Protein AF-A0A7S2ISL6-F1 (afdb_monomer)

Organism: NCBI:txid327968

pLDDT: mean 90.36, std 11.79, range [44.09, 98.12]

Nearest PDB structures (foldseek):
  7n37-assembly1_A  TM=6.911E-01  e=1.860E-03  Homo sapiens
  7n39-assembly2_B  TM=6.353E-01  e=1.005E-03  Homo sapiens
  6fd8-assembly1_A  TM=6.141E-01  e=2.103E-03  Homo sapiens
  4fd9-assembly2_B  TM=6.352E-01  e=1.507E-02  Mus musculus
  1yhp-assembly1_A  TM=5.265E-01  e=8.443E-02  Dictyostelium discoideum

Sequence (108 aa):
VNETNMLAQQSVTFFTQEDCAGQNATFHSSGNEFMAEFASFAKNLWSVKFCGKGTFFYYSSPDMQLLSLLGHFTRCGDTATKSMQDCECTNMRPEVRKLVESFVLQYC

Solvent-accessible surface area (backbone atoms only — not comparable to full-atom values): 5791 Å² total; per-residue (Å²): 133,50,89,89,70,50,76,75,41,43,36,41,33,44,11,61,27,57,85,62,30,78,63,68,49,75,38,76,63,55,52,27,46,86,39,77,83,39,43,79,38,39,43,35,35,27,8,37,34,44,20,19,27,23,33,43,35,36,11,56,31,65,81,60,47,77,93,33,58,74,49,71,51,77,36,62,66,93,85,40,49,57,46,71,83,53,63,50,71,44,64,48,56,82,89,48,21,64,43,33,25,16,39,42,65,43,80,115

Mean predicted aligned error: 4.76 Å

Structure (mmCIF, N/CA/C/O backbone):
data_AF-A0A7S2ISL6-F1
#
_entry.id   AF-A0A7S2ISL6-F1
#
loop_
_atom_site.group_PDB
_atom_site.id
_atom_site.type_symbol
_atom_site.label_atom_id
_atom_site.label_alt_id
_atom_site.label_comp_id
_atom_site.label_asym_id
_atom_site.label_entity_id
_atom_site.label_seq_id
_atom_site.pdbx_PDB_ins_code
_atom_site.Cartn_x
_atom_site.Cartn_y
_atom_site.Cartn_z
_atom_site.occupancy
_atom_site.B_iso_or_equiv
_atom_site.auth_seq_id
_atom_site.auth_comp_id
_atom_site.auth_asym_id
_atom_site.auth_atom_id
_atom_site.pdbx_PDB_model_num
ATOM 1 N N . VAL A 1 1 ? 10.553 13.130 -23.291 1.00 44.09 1 VAL A N 1
ATOM 2 C CA . VAL A 1 1 ? 11.145 12.421 -22.132 1.00 44.09 1 VAL A CA 1
ATOM 3 C C . VAL A 1 1 ? 11.255 10.961 -22.538 1.00 44.09 1 VAL A C 1
ATOM 5 O O . VAL A 1 1 ? 10.241 10.420 -22.950 1.00 44.09 1 VAL A O 1
ATOM 8 N N . ASN A 1 2 ? 12.455 10.371 -22.537 1.00 47.34 2 ASN A N 1
ATOM 9 C CA . ASN A 1 2 ? 12.667 8.971 -22.946 1.00 47.34 2 ASN A CA 1
ATOM 10 C C . ASN A 1 2 ? 12.653 8.055 -21.712 1.00 47.34 2 ASN A C 1
ATOM 12 O O . ASN A 1 2 ? 12.943 8.529 -20.616 1.00 47.34 2 ASN A O 1
ATOM 16 N N . GLU A 1 3 ? 12.372 6.761 -21.886 1.00 52.84 3 GLU A N 1
ATOM 17 C CA . GLU A 1 3 ? 12.287 5.754 -20.805 1.00 52.84 3 GLU A CA 1
ATOM 18 C C . GLU A 1 3 ? 13.542 5.695 -19.911 1.00 52.84 3 GLU A C 1
ATOM 20 O O . GLU A 1 3 ? 13.464 5.399 -18.719 1.00 52.84 3 GLU A O 1
ATOM 25 N N . THR A 1 4 ? 14.705 6.059 -20.455 1.00 52.69 4 THR A N 1
ATOM 26 C CA . THR A 1 4 ? 15.976 6.170 -19.725 1.00 52.69 4 THR A CA 1
ATOM 27 C C . THR A 1 4 ? 16.087 7.423 -18.847 1.00 52.69 4 THR A C 1
ATOM 29 O O . THR A 1 4 ? 16.782 7.380 -17.835 1.00 52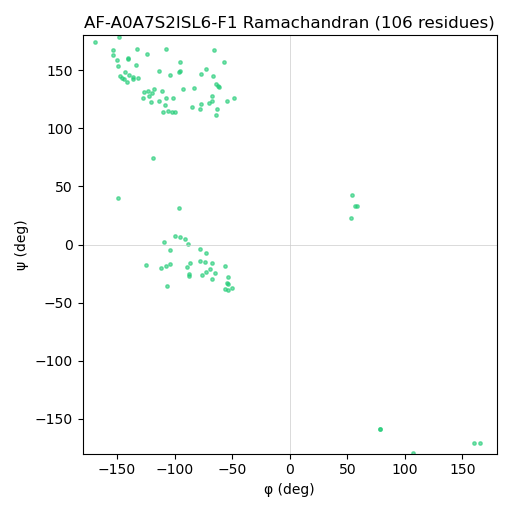.69 4 THR A O 1
ATOM 32 N N . ASN A 1 5 ? 15.377 8.505 -19.191 1.00 48.38 5 ASN A N 1
ATOM 33 C CA . ASN A 1 5 ? 15.416 9.825 -18.538 1.00 48.38 5 ASN A CA 1
ATOM 34 C C . ASN A 1 5 ? 14.146 10.165 -17.743 1.00 48.38 5 ASN A C 1
ATOM 36 O O . ASN A 1 5 ? 14.027 11.268 -17.209 1.00 48.38 5 ASN A O 1
ATOM 40 N N . MET A 1 6 ? 13.176 9.255 -17.680 1.00 56.22 6 MET A N 1
ATOM 41 C CA . MET A 1 6 ? 12.024 9.431 -16.808 1.00 56.22 6 MET A CA 1
ATOM 42 C C . MET A 1 6 ? 12.505 9.268 -15.362 1.00 56.22 6 MET A C 1
ATOM 44 O O . MET A 1 6 ? 13.079 8.230 -15.013 1.00 56.22 6 MET A O 1
ATOM 48 N N . LEU A 1 7 ? 12.305 10.304 -14.534 1.00 60.59 7 LEU A N 1
ATOM 49 C CA . LEU A 1 7 ? 12.382 10.161 -13.079 1.00 60.59 7 LEU A CA 1
ATOM 50 C C . LEU A 1 7 ? 11.539 8.942 -12.735 1.00 60.59 7 LEU A C 1
ATOM 52 O O . LEU A 1 7 ? 10.410 8.834 -13.213 1.00 60.59 7 LEU A O 1
ATOM 56 N N . ALA A 1 8 ? 12.115 7.985 -12.022 1.00 63.19 8 ALA A N 1
ATOM 57 C CA . ALA A 1 8 ? 11.413 6.749 -11.772 1.00 63.19 8 ALA A CA 1
ATOM 58 C C . ALA A 1 8 ? 10.179 7.048 -10.923 1.00 63.19 8 ALA A C 1
ATOM 60 O O . ALA A 1 8 ? 10.268 7.501 -9.783 1.00 63.19 8 ALA A O 1
ATOM 61 N N . GLN A 1 9 ? 9.028 6.886 -11.558 1.00 77.38 9 GLN A N 1
ATOM 62 C CA . GLN A 1 9 ? 7.740 7.108 -10.949 1.00 77.38 9 GLN A CA 1
ATOM 63 C C . GLN A 1 9 ? 7.221 5.775 -10.440 1.00 77.38 9 GLN A C 1
ATOM 65 O O . GLN A 1 9 ? 7.506 4.706 -10.986 1.00 77.38 9 GLN A O 1
ATOM 70 N N . GLN A 1 10 ? 6.460 5.874 -9.367 1.00 88.81 10 GLN A N 1
ATOM 71 C CA . GLN A 1 10 ? 5.765 4.762 -8.762 1.00 88.81 10 GLN A CA 1
ATOM 72 C C . GLN A 1 10 ? 4.389 5.257 -8.353 1.00 88.81 10 GLN A C 1
ATOM 74 O O . GLN A 1 10 ? 4.208 6.424 -7.987 1.00 88.81 10 GLN A O 1
ATOM 79 N N . SER A 1 11 ? 3.409 4.378 -8.445 1.00 94.06 11 SER A N 1
ATOM 80 C CA . SER A 1 11 ? 2.079 4.658 -7.931 1.00 94.06 11 SER A CA 1
ATOM 81 C C . SER A 1 11 ? 1.492 3.407 -7.340 1.00 94.06 11 SER A C 1
ATOM 83 O O . SER A 1 11 ? 1.724 2.303 -7.836 1.00 94.06 11 SER A O 1
ATOM 85 N N . VAL A 1 12 ? 0.672 3.598 -6.322 1.00 96.31 12 VAL A N 1
ATOM 86 C CA . VAL A 1 12 ? -0.124 2.523 -5.763 1.00 96.31 12 VAL A CA 1
ATOM 87 C C . VAL A 1 12 ? -1.592 2.904 -5.829 1.00 96.31 12 VAL A C 1
ATOM 89 O O . VAL A 1 12 ? -1.981 3.993 -5.417 1.00 96.31 12 VAL A O 1
ATOM 92 N N . THR A 1 13 ? -2.405 2.021 -6.390 1.00 97.56 13 THR A N 1
ATOM 93 C CA . THR A 1 13 ? -3.858 2.137 -6.354 1.00 97.56 13 THR A CA 1
ATOM 94 C C . THR A 1 13 ? -4.382 1.196 -5.285 1.00 97.56 13 THR A C 1
ATOM 96 O O . THR A 1 13 ? -4.056 0.009 -5.286 1.00 97.56 13 THR A O 1
ATOM 99 N N . PHE A 1 14 ? -5.172 1.725 -4.362 1.00 97.75 14 PHE A N 1
ATOM 100 C CA . PHE A 1 14 ? -5.786 0.969 -3.277 1.00 97.75 14 PHE A CA 1
ATOM 101 C C . PHE A 1 14 ? -7.198 0.566 -3.634 1.00 97.75 14 PHE A C 1
ATOM 103 O O . PHE A 1 14 ? -7.884 1.300 -4.337 1.00 97.75 14 PHE A O 1
ATOM 110 N N . PHE A 1 15 ? -7.624 -0.584 -3.123 1.00 98.06 15 PHE A N 1
ATOM 111 C CA . PHE A 1 15 ? -8.933 -1.151 -3.398 1.00 98.06 15 PHE A CA 1
ATOM 112 C C . PHE A 1 15 ? -9.578 -1.676 -2.118 1.00 98.06 15 PHE A C 1
ATOM 114 O O . PHE A 1 15 ? -8.923 -2.222 -1.224 1.00 98.06 15 PHE A O 1
ATOM 121 N N . THR A 1 16 ? -10.896 -1.520 -2.054 1.00 97.00 16 THR A N 1
ATOM 122 C CA . THR A 1 16 ? -11.742 -1.982 -0.940 1.00 97.00 16 THR A CA 1
ATOM 123 C C . THR A 1 16 ? -12.237 -3.421 -1.112 1.00 97.00 16 THR A C 1
ATOM 125 O O . THR A 1 16 ? -12.963 -3.919 -0.254 1.00 97.00 16 THR A O 1
ATOM 128 N N . GLN A 1 17 ? -11.856 -4.093 -2.202 1.00 97.44 17 GLN A N 1
ATOM 129 C CA . GLN A 1 17 ? -12.131 -5.509 -2.456 1.00 97.44 17 GLN A CA 1
ATOM 130 C C . GLN A 1 17 ? -10.864 -6.226 -2.933 1.00 97.44 17 GLN A C 1
ATOM 132 O O . GLN A 1 17 ? -9.847 -5.591 -3.221 1.00 97.44 17 GLN A O 1
ATOM 137 N N . GLU A 1 18 ? -10.911 -7.554 -2.969 1.00 97.12 18 GLU A N 1
ATOM 138 C CA . GLU A 1 18 ? -9.852 -8.371 -3.566 1.00 97.12 18 GLU A CA 1
ATOM 139 C C . GLU A 1 18 ? -9.762 -8.137 -5.083 1.00 97.12 18 GLU A C 1
ATOM 141 O O . GLU A 1 18 ? -10.628 -7.505 -5.689 1.00 97.12 18 GLU A O 1
ATOM 146 N N . ASP A 1 19 ? -8.678 -8.620 -5.679 1.00 97.12 19 ASP A N 1
ATOM 147 C CA . ASP A 1 19 ? -8.425 -8.662 -7.118 1.00 97.12 19 ASP A CA 1
ATOM 148 C C . ASP A 1 19 ? -8.501 -7.288 -7.804 1.00 97.12 19 ASP A C 1
ATOM 150 O O . ASP A 1 19 ? -8.893 -7.159 -8.963 1.00 97.12 19 ASP A O 1
ATOM 154 N N . CYS A 1 20 ? -8.101 -6.240 -7.077 1.00 96.69 20 CYS A N 1
ATOM 155 C CA . CYS A 1 20 ? -8.121 -4.850 -7.522 1.00 96.69 20 CYS A CA 1
ATOM 156 C C . CYS A 1 20 ? -9.501 -4.394 -8.019 1.00 96.69 20 CYS A C 1
ATOM 158 O O . CYS A 1 20 ? -9.618 -3.688 -9.025 1.00 96.69 20 CYS A O 1
ATOM 160 N N . ALA A 1 21 ? -10.550 -4.790 -7.292 1.00 96.56 21 ALA A N 1
ATOM 161 C CA . ALA A 1 21 ? -11.935 -4.431 -7.568 1.00 96.56 21 ALA A CA 1
ATOM 162 C C . ALA A 1 21 ? -12.516 -3.413 -6.563 1.00 96.56 21 ALA A C 1
ATOM 164 O O . ALA A 1 21 ? -11.963 -3.133 -5.498 1.00 96.56 21 ALA A O 1
ATOM 165 N N . GLY A 1 22 ? -13.685 -2.863 -6.898 1.00 95.44 22 GLY A N 1
ATOM 166 C CA . GLY A 1 22 ? -14.433 -1.953 -6.028 1.00 95.44 22 GLY A CA 1
ATOM 167 C C . GLY A 1 22 ? -13.908 -0.513 -6.007 1.00 95.44 22 GLY A C 1
ATOM 168 O O . GLY A 1 22 ? -13.250 -0.048 -6.943 1.00 95.44 22 GLY A O 1
ATOM 169 N N . GLN A 1 23 ? -14.250 0.215 -4.935 1.00 96.38 23 GLN A N 1
ATOM 170 C CA . GLN A 1 23 ? -13.819 1.602 -4.742 1.00 96.38 23 GLN A CA 1
ATOM 171 C C . GLN A 1 23 ? -12.297 1.661 -4.664 1.00 96.38 23 GLN A C 1
ATOM 173 O O . GLN A 1 23 ? -11.691 0.848 -3.959 1.00 96.38 23 GLN A O 1
ATOM 178 N N . ASN A 1 24 ? -11.718 2.642 -5.359 1.00 97.19 24 ASN A N 1
ATOM 179 C CA . ASN A 1 24 ? -10.281 2.813 -5.450 1.00 97.19 24 ASN A CA 1
ATOM 180 C C . ASN A 1 24 ? -9.822 4.272 -5.405 1.00 97.19 24 ASN A 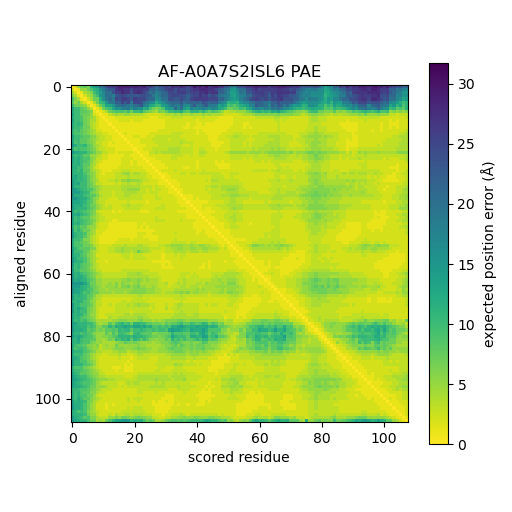C 1
ATOM 182 O O . ASN A 1 24 ? -10.604 5.193 -5.637 1.00 97.19 24 ASN A O 1
ATOM 186 N N . ALA A 1 25 ? -8.547 4.450 -5.066 1.00 97.12 25 ALA A N 1
ATOM 187 C CA . ALA A 1 25 ? -7.826 5.717 -5.125 1.00 97.12 25 ALA A CA 1
ATOM 188 C C . ALA A 1 25 ? -6.357 5.445 -5.456 1.00 97.12 25 ALA A C 1
ATOM 190 O O . ALA A 1 25 ? -5.810 4.422 -5.039 1.00 97.12 25 ALA A O 1
ATOM 191 N N . THR A 1 26 ? -5.729 6.339 -6.220 1.00 96.50 26 THR A N 1
ATOM 192 C CA . THR A 1 26 ? -4.330 6.200 -6.649 1.00 96.50 26 THR A CA 1
ATOM 193 C C . THR A 1 26 ? -3.460 7.239 -5.970 1.00 96.50 26 THR A C 1
ATOM 195 O O . THR A 1 26 ? -3.771 8.424 -5.999 1.00 96.50 26 THR A O 1
ATOM 198 N N . PHE A 1 27 ? -2.339 6.786 -5.420 1.00 95.38 27 PHE A N 1
ATOM 199 C CA . PHE A 1 27 ? -1.377 7.607 -4.707 1.00 95.38 27 PHE A CA 1
ATOM 200 C C . PHE A 1 27 ? -0.032 7.581 -5.425 1.00 95.38 27 PHE A C 1
ATOM 202 O O . PHE A 1 27 ? 0.475 6.519 -5.797 1.00 95.38 27 PHE A O 1
ATOM 209 N N . HIS A 1 28 ? 0.555 8.764 -5.589 1.00 92.94 28 HIS A N 1
ATOM 210 C CA . HIS A 1 28 ? 1.897 8.958 -6.150 1.00 92.94 28 HIS A CA 1
ATOM 211 C C . HIS A 1 28 ? 2.947 9.276 -5.074 1.00 92.94 28 HIS A C 1
ATOM 213 O O . HIS A 1 28 ? 4.136 9.375 -5.368 1.00 92.94 28 HIS A O 1
ATOM 219 N N . SER A 1 29 ? 2.514 9.427 -3.824 1.00 92.62 29 SER A N 1
ATOM 220 C CA . SER A 1 29 ? 3.350 9.721 -2.664 1.00 92.62 29 SER A CA 1
ATOM 221 C C . SER A 1 29 ? 2.877 8.924 -1.452 1.00 92.62 29 SER A C 1
ATOM 223 O O . SER A 1 29 ? 1.736 8.468 -1.416 1.00 92.62 29 SER A O 1
ATOM 225 N N . SER A 1 30 ? 3.755 8.780 -0.459 1.00 94.19 30 SER A N 1
ATOM 226 C CA . SER A 1 30 ? 3.438 8.212 0.857 1.00 94.19 30 SER A CA 1
ATOM 227 C C . SER A 1 30 ? 2.300 8.965 1.555 1.00 94.19 30 SER A C 1
ATOM 229 O O . SER A 1 30 ? 2.076 10.146 1.275 1.00 94.19 30 SER A O 1
ATOM 231 N N . GLY A 1 31 ? 1.617 8.300 2.488 1.00 95.00 31 GLY A N 1
ATOM 232 C CA . GLY A 1 31 ? 0.448 8.860 3.161 1.00 95.00 31 GLY A CA 1
ATOM 233 C C . GLY A 1 31 ? -0.031 8.062 4.372 1.00 95.00 31 GLY A C 1
ATOM 234 O O . GLY A 1 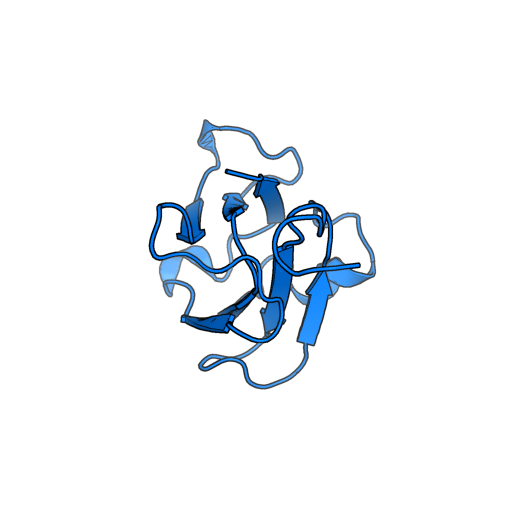31 ? 0.478 6.984 4.672 1.00 95.00 31 GLY A O 1
ATOM 235 N N . ASN A 1 32 ? -1.016 8.603 5.085 1.00 95.50 32 ASN A N 1
ATOM 236 C CA . ASN A 1 32 ? -1.604 7.993 6.280 1.00 95.50 32 ASN A CA 1
ATOM 237 C C . ASN A 1 32 ? -3.089 8.346 6.441 1.00 95.50 32 ASN A C 1
ATOM 239 O O . ASN A 1 32 ? -3.646 9.080 5.624 1.00 95.50 32 ASN A O 1
ATOM 243 N N . GLU A 1 33 ? -3.734 7.810 7.483 1.00 93.56 33 GLU A N 1
ATOM 244 C CA . GLU A 1 33 ? -5.177 7.959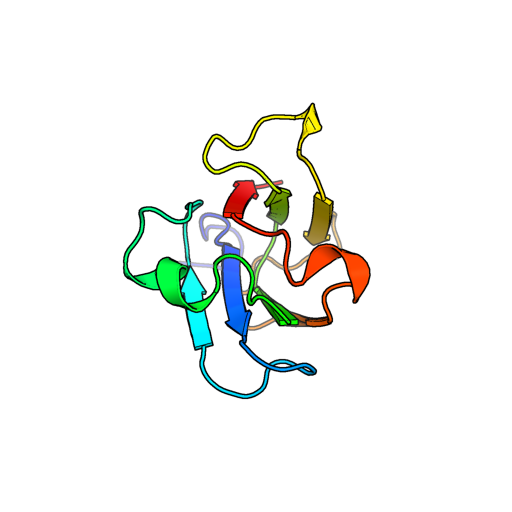 7.759 1.00 93.56 33 GLU A CA 1
ATOM 245 C C . GLU A 1 33 ? -5.688 9.403 7.865 1.00 93.56 33 GLU A C 1
ATOM 247 O O . GLU A 1 33 ? -6.882 9.633 7.681 1.00 93.56 33 GLU A O 1
ATOM 252 N N . PHE A 1 34 ? -4.810 10.389 8.072 1.00 93.38 34 PHE A N 1
ATOM 253 C CA . PHE A 1 34 ? -5.191 11.804 8.086 1.00 93.38 34 PHE A CA 1
ATOM 254 C C . PHE A 1 34 ? -5.392 12.390 6.681 1.00 93.38 34 PHE A C 1
ATOM 256 O O . PHE A 1 34 ? -5.977 13.465 6.536 1.00 93.38 34 PHE A O 1
ATOM 263 N N . MET A 1 35 ? -4.936 11.701 5.631 1.00 93.88 35 MET A N 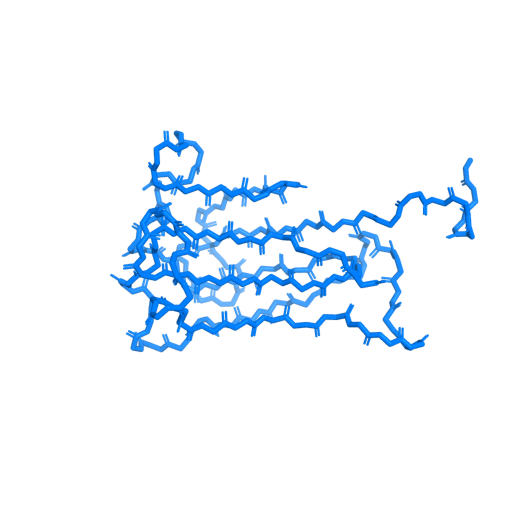1
ATOM 264 C CA . MET A 1 35 ? -5.220 12.084 4.252 1.00 93.88 35 MET A CA 1
ATOM 265 C C . MET A 1 35 ? -6.647 11.686 3.881 1.00 93.88 35 MET A C 1
ATOM 267 O O . MET A 1 35 ? -6.990 10.505 3.868 1.00 93.88 35 MET A O 1
ATOM 271 N N . ALA A 1 36 ? -7.462 12.670 3.493 1.00 93.12 36 ALA A N 1
ATOM 272 C CA . ALA A 1 36 ? -8.868 12.458 3.138 1.00 93.12 36 ALA A CA 1
ATOM 273 C C . ALA A 1 36 ? -9.062 11.373 2.061 1.00 93.12 36 ALA A C 1
ATOM 275 O O . ALA A 1 36 ? -9.970 10.552 2.161 1.00 93.12 36 ALA A O 1
ATOM 276 N N . GLU A 1 37 ? -8.172 11.327 1.066 1.00 92.75 37 GLU A N 1
ATOM 277 C CA . GLU A 1 37 ? -8.195 10.324 -0.006 1.00 92.75 37 GLU A CA 1
ATOM 278 C C . GLU A 1 37 ? -7.889 8.904 0.496 1.00 92.75 37 GLU A C 1
ATOM 280 O O . GLU A 1 37 ? -8.393 7.929 -0.059 1.00 92.75 37 GLU A O 1
ATOM 285 N N . PHE A 1 38 ? -7.096 8.768 1.563 1.00 94.00 38 PHE A N 1
ATOM 286 C CA . PHE A 1 38 ? -6.736 7.478 2.149 1.00 94.00 38 PHE A CA 1
ATOM 287 C C . PHE A 1 38 ? -7.723 7.012 3.233 1.00 94.00 38 PHE A C 1
ATOM 289 O O . PHE A 1 38 ? -7.816 5.815 3.500 1.00 94.00 38 PHE A O 1
ATOM 296 N N . ALA A 1 39 ? -8.521 7.916 3.808 1.00 91.75 39 ALA A N 1
ATOM 297 C CA . ALA A 1 39 ? -9.429 7.618 4.918 1.00 91.75 39 ALA A CA 1
ATOM 298 C C . ALA A 1 39 ? -10.388 6.436 4.652 1.00 91.75 39 ALA A C 1
ATOM 300 O O . ALA A 1 39 ? -10.681 5.667 5.561 1.00 91.75 39 ALA A O 1
ATOM 301 N N . SER A 1 40 ? -10.843 6.237 3.406 1.00 93.31 40 SER A N 1
ATOM 302 C CA . SER A 1 40 ? -11.718 5.100 3.041 1.00 93.31 40 SER A CA 1
ATOM 303 C C . SER A 1 40 ? -11.005 3.737 2.989 1.00 93.31 40 SER A C 1
ATOM 305 O O . SER A 1 40 ? -11.663 2.695 2.967 1.00 93.31 40 SER A O 1
ATOM 307 N N . PHE A 1 41 ? -9.672 3.738 2.958 1.00 96.44 41 PHE A N 1
ATOM 308 C CA . PHE A 1 41 ? -8.820 2.549 2.864 1.00 96.44 41 PHE A CA 1
ATOM 309 C C . PHE A 1 41 ? -8.106 2.236 4.181 1.00 96.44 41 PHE A C 1
ATOM 311 O O . PHE A 1 41 ? -7.683 1.096 4.384 1.00 96.44 41 PHE A O 1
ATOM 318 N N . ALA A 1 42 ? -8.010 3.208 5.093 1.00 95.44 42 ALA A N 1
ATOM 319 C CA . ALA A 1 42 ? -7.551 2.981 6.457 1.00 95.44 42 ALA A CA 1
ATOM 320 C C . ALA A 1 42 ? -8.392 1.869 7.110 1.00 95.44 42 ALA A C 1
ATOM 322 O O . ALA A 1 42 ? -9.623 1.918 7.129 1.00 95.44 42 ALA A O 1
ATOM 323 N N . LYS A 1 43 ? -7.723 0.813 7.584 1.00 96.25 43 LYS A N 1
ATOM 324 C CA . LYS A 1 43 ? -8.329 -0.411 8.140 1.00 96.25 43 LYS A CA 1
ATOM 325 C C . LYS A 1 43 ? -9.350 -1.075 7.207 1.00 96.25 43 LYS A C 1
ATOM 327 O O . LYS A 1 43 ? -10.219 -1.825 7.654 1.00 96.25 43 LYS A O 1
ATOM 332 N N . ASN A 1 44 ? -9.269 -0.821 5.905 1.00 96.75 44 ASN A N 1
ATOM 333 C CA . ASN A 1 44 ? -10.156 -1.393 4.901 1.00 96.75 44 ASN A CA 1
ATOM 334 C C . ASN A 1 44 ? -9.450 -1.568 3.548 1.00 96.75 44 ASN A C 1
ATOM 336 O O . ASN A 1 44 ? -10.040 -1.334 2.493 1.00 96.75 44 ASN A O 1
ATOM 340 N N . LEU A 1 45 ? -8.185 -1.988 3.583 1.00 97.06 45 LEU A N 1
ATOM 341 C CA . LEU A 1 45 ? -7.372 -2.199 2.392 1.00 97.06 45 LEU A CA 1
ATOM 342 C C . LEU A 1 45 ? -7.344 -3.685 2.038 1.00 97.06 45 LEU A C 1
ATOM 344 O O . LEU A 1 45 ? -6.804 -4.490 2.794 1.00 97.06 45 LEU A O 1
ATOM 348 N N . TRP A 1 46 ? -7.917 -4.055 0.896 1.00 98.00 46 TRP A N 1
ATOM 349 C CA . TRP A 1 46 ? -8.102 -5.461 0.517 1.00 98.00 46 TRP A CA 1
ATOM 350 C C . TRP A 1 46 ? -7.155 -5.923 -0.576 1.00 98.00 46 TRP A C 1
ATOM 352 O O . TRP A 1 46 ? -6.673 -7.054 -0.534 1.00 98.00 46 TRP A O 1
ATOM 362 N N . SER A 1 47 ? -6.853 -5.045 -1.521 1.00 97.81 47 SER A N 1
ATOM 363 C CA . SER A 1 47 ? -5.870 -5.296 -2.564 1.00 97.81 47 SER A CA 1
ATOM 364 C C . SER A 1 47 ? -5.209 -3.993 -2.995 1.00 97.81 47 SER A C 1
ATOM 366 O O . SER A 1 47 ? -5.719 -2.894 -2.742 1.00 97.81 47 SER A O 1
ATOM 368 N N . VAL A 1 48 ? -4.032 -4.121 -3.599 1.00 97.31 48 VAL A N 1
ATOM 369 C CA . VAL A 1 48 ? -3.268 -2.996 -4.134 1.00 97.31 48 VAL A CA 1
ATOM 370 C C . VAL A 1 48 ? -2.802 -3.305 -5.545 1.00 97.31 48 VAL A C 1
ATOM 372 O O . VAL A 1 48 ? -2.416 -4.431 -5.851 1.00 97.31 48 VAL A O 1
ATOM 375 N N . LYS A 1 49 ? -2.801 -2.283 -6.398 1.00 97.38 49 LYS A N 1
ATOM 376 C CA . LYS A 1 49 ? -2.159 -2.313 -7.710 1.00 97.38 49 LYS A CA 1
ATOM 377 C C . LYS A 1 49 ? -0.941 -1.407 -7.678 1.00 97.38 49 LYS A C 1
ATOM 379 O O . LYS A 1 49 ? -1.092 -0.198 -7.531 1.00 97.38 49 LYS A O 1
ATOM 384 N N . PHE A 1 50 ? 0.251 -1.973 -7.813 1.00 95.56 50 PHE A N 1
ATOM 385 C CA . PHE A 1 50 ? 1.503 -1.225 -7.747 1.00 95.56 50 PHE A CA 1
ATOM 386 C C . PHE A 1 50 ? 2.147 -1.121 -9.130 1.00 95.56 50 PHE A C 1
ATOM 388 O O . PHE A 1 50 ? 2.455 -2.139 -9.749 1.00 95.56 50 PHE A O 1
ATOM 395 N N . CYS A 1 51 ? 2.342 0.104 -9.616 1.00 93.00 51 CYS A N 1
ATOM 396 C CA . CYS A 1 51 ? 2.872 0.415 -10.946 1.00 93.00 51 CYS A CA 1
ATOM 397 C C . CYS A 1 51 ? 4.247 1.090 -10.853 1.00 93.00 51 CYS A C 1
ATOM 399 O O . CYS A 1 51 ? 4.505 1.844 -9.912 1.00 93.00 51 CYS A O 1
ATOM 401 N N . GLY A 1 52 ? 5.095 0.869 -11.860 1.00 90.00 52 GLY A N 1
ATOM 402 C CA . GLY A 1 52 ? 6.461 1.394 -11.891 1.00 90.00 52 GLY A CA 1
ATOM 403 C C . GLY A 1 52 ? 7.4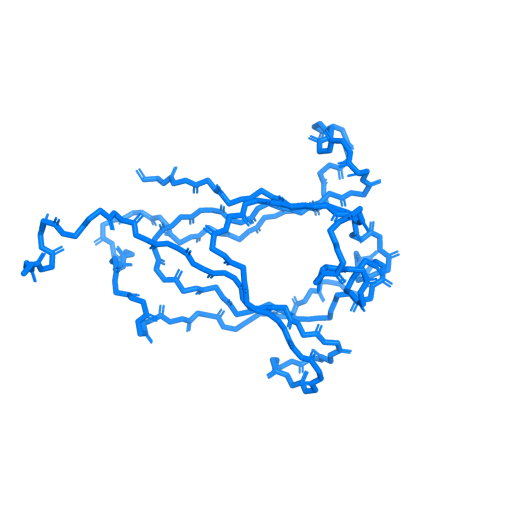54 0.613 -11.022 1.00 90.00 52 GLY A C 1
ATOM 404 O O . GLY A 1 52 ? 7.242 -0.556 -10.692 1.00 90.00 52 GLY A O 1
ATOM 405 N N . LYS A 1 53 ? 8.563 1.276 -10.674 1.00 89.94 53 LYS A N 1
ATOM 406 C CA . LYS A 1 53 ? 9.704 0.687 -9.957 1.00 89.94 53 LYS A CA 1
ATOM 407 C C . LYS A 1 53 ? 9.837 1.305 -8.572 1.00 89.94 53 LYS A C 1
ATOM 409 O O . LYS A 1 53 ? 9.977 2.520 -8.463 1.00 89.94 53 LYS A O 1
ATOM 414 N N . GLY A 1 54 ? 9.825 0.472 -7.537 1.00 91.69 54 GLY A N 1
ATOM 415 C CA . GLY A 1 54 ? 9.863 0.936 -6.155 1.00 91.69 54 GLY A CA 1
ATOM 416 C C . GLY A 1 54 ? 9.496 -0.133 -5.139 1.00 91.69 54 GLY A C 1
ATOM 417 O O . GLY A 1 54 ? 9.327 -1.307 -5.465 1.00 91.69 54 GLY A O 1
ATOM 418 N N . THR A 1 55 ? 9.340 0.300 -3.896 1.00 93.81 55 THR A N 1
ATOM 419 C CA . THR A 1 55 ? 8.815 -0.500 -2.793 1.00 93.81 55 THR A CA 1
ATOM 420 C C . THR A 1 55 ? 7.661 0.232 -2.124 1.00 93.81 55 THR A C 1
ATOM 422 O O . THR A 1 55 ? 7.764 1.411 -1.787 1.00 93.81 55 THR A O 1
ATOM 425 N N . PHE A 1 56 ? 6.563 -0.483 -1.918 1.00 95.62 56 PHE A N 1
ATOM 426 C CA . PHE A 1 56 ? 5.399 -0.039 -1.168 1.00 95.62 56 PHE A CA 1
ATOM 427 C C . PHE A 1 56 ? 5.389 -0.745 0.190 1.00 95.62 56 PHE A C 1
ATOM 429 O O . PHE A 1 56 ? 5.240 -1.962 0.250 1.00 95.62 56 PHE A O 1
ATOM 436 N N . PHE A 1 57 ? 5.549 0.011 1.273 1.00 97.06 57 PHE A N 1
ATOM 437 C CA . PHE A 1 57 ? 5.455 -0.472 2.654 1.00 97.06 57 PHE A CA 1
ATOM 438 C C . PHE A 1 57 ? 4.127 -0.041 3.271 1.00 97.06 57 PHE A C 1
ATOM 440 O O . PHE A 1 57 ? 3.652 1.058 2.990 1.00 97.06 57 PHE A O 1
ATOM 447 N N . TYR A 1 58 ? 3.552 -0.865 4.144 1.00 97.38 58 TYR A N 1
ATOM 448 C CA . TYR A 1 58 ? 2.294 -0.566 4.833 1.00 97.38 58 TYR A CA 1
ATOM 449 C C . TYR A 1 58 ? 2.374 -0.924 6.321 1.00 97.38 58 TYR A C 1
ATOM 451 O O . TYR A 1 58 ? 2.997 -1.917 6.704 1.00 97.38 58 TYR A O 1
ATOM 459 N N . TYR A 1 59 ? 1.746 -0.101 7.163 1.00 98.12 59 TYR A N 1
ATOM 460 C CA . TYR A 1 59 ? 1.956 -0.092 8.615 1.00 98.12 59 TYR A CA 1
ATOM 461 C C . TYR A 1 59 ? 0.637 -0.053 9.388 1.00 98.12 59 TYR A C 1
ATOM 463 O O . TYR A 1 59 ? -0.353 0.481 8.890 1.00 98.12 59 TYR A O 1
ATOM 471 N N . SER A 1 60 ? 0.644 -0.558 10.623 1.00 97.19 60 SER A N 1
ATOM 472 C CA . SER A 1 60 ? -0.466 -0.472 11.586 1.00 97.19 60 SER A CA 1
ATOM 473 C C . SER A 1 60 ? -0.325 0.684 12.577 1.00 97.19 60 SER A C 1
ATOM 475 O O . SER A 1 60 ? -0.641 0.541 13.757 1.00 97.19 60 SER A O 1
ATOM 477 N N . SER A 1 61 ? 0.290 1.772 12.128 1.00 96.69 61 SER A N 1
ATOM 478 C CA . SER A 1 61 ? 0.401 3.021 12.870 1.00 96.69 61 SER A CA 1
ATOM 479 C C . SER A 1 61 ? 0.338 4.177 11.876 1.00 96.69 61 SER A C 1
ATOM 481 O O . SER A 1 61 ? 0.929 4.061 10.795 1.00 96.69 61 SER A O 1
ATOM 483 N N . PRO A 1 62 ? -0.289 5.313 12.218 1.00 94.44 62 PRO A N 1
ATOM 484 C CA . PRO A 1 62 ? -0.314 6.498 11.356 1.00 94.44 62 PRO A CA 1
ATOM 485 C C . PRO A 1 62 ? 1.072 7.122 11.133 1.00 94.44 62 PRO A C 1
ATOM 487 O O . PRO A 1 62 ? 1.299 7.772 10.110 1.00 94.44 62 PRO A O 1
ATOM 490 N N . ASP A 1 63 ? 2.001 6.888 12.068 1.00 93.69 63 ASP A N 1
ATOM 491 C CA . ASP A 1 63 ? 3.340 7.491 12.109 1.00 93.69 63 ASP A CA 1
ATOM 492 C C . ASP A 1 63 ? 4.412 6.656 11.385 1.00 93.69 63 ASP A C 1
ATOM 494 O O . ASP A 1 63 ? 5.596 6.981 11.449 1.00 93.69 63 ASP A O 1
ATOM 498 N N . MET A 1 64 ? 4.027 5.559 10.719 1.00 93.75 64 MET A N 1
ATOM 499 C CA . MET A 1 64 ? 4.940 4.695 9.947 1.00 93.75 64 MET A CA 1
ATOM 500 C C . MET A 1 64 ? 6.090 4.110 10.795 1.00 93.75 64 MET A C 1
ATOM 502 O O . MET A 1 64 ? 7.208 3.906 10.316 1.00 93.75 64 MET A O 1
ATOM 506 N N . GLN A 1 65 ? 5.836 3.836 12.081 1.00 93.94 65 GLN A N 1
ATOM 507 C CA . GLN A 1 65 ? 6.848 3.295 12.994 1.00 93.94 65 GLN A CA 1
ATOM 508 C C . GLN A 1 65 ? 7.324 1.915 12.528 1.00 93.94 65 GLN A C 1
ATOM 510 O O . GLN A 1 65 ? 6.510 1.049 12.211 1.00 93.94 65 GLN A O 1
ATOM 515 N N . LEU A 1 66 ? 8.635 1.657 12.567 1.00 91.50 66 LEU A N 1
ATOM 516 C CA . LEU A 1 66 ? 9.213 0.405 12.058 1.00 91.50 66 LEU A CA 1
ATOM 517 C C . LEU A 1 66 ? 8.613 -0.855 12.710 1.00 91.50 66 LEU A C 1
ATOM 519 O O . LEU A 1 66 ? 8.366 -1.842 12.024 1.00 91.50 66 LEU A O 1
ATOM 523 N N . LEU A 1 67 ? 8.327 -0.809 14.016 1.00 95.25 67 LEU A N 1
ATOM 524 C CA . LEU A 1 67 ? 7.716 -1.925 14.755 1.00 95.25 67 LEU A CA 1
ATOM 525 C C . LEU A 1 67 ? 6.263 -2.216 14.340 1.00 95.25 67 LEU A C 1
ATOM 527 O O . LEU A 1 67 ? 5.750 -3.287 14.643 1.00 95.25 67 LEU A O 1
ATOM 531 N N . SER A 1 68 ? 5.613 -1.280 13.647 1.00 96.12 68 SER A N 1
ATOM 532 C CA . SER A 1 68 ? 4.249 -1.420 13.123 1.00 96.12 68 SER A CA 1
ATOM 533 C C . SER A 1 68 ? 4.208 -1.884 11.663 1.00 96.12 68 SER A C 1
ATOM 535 O O . SER A 1 68 ? 3.139 -1.897 11.055 1.00 96.12 68 SER A O 1
ATOM 537 N N . LEU A 1 69 ? 5.356 -2.240 11.069 1.00 97.19 69 LEU A N 1
ATOM 538 C CA . LEU A 1 69 ? 5.422 -2.701 9.686 1.00 97.19 69 LEU A CA 1
ATOM 539 C C . LEU A 1 69 ? 4.627 -4.003 9.518 1.00 97.19 69 LEU A C 1
ATOM 541 O O . LEU A 1 69 ? 4.984 -5.046 10.063 1.00 97.19 69 LEU A O 1
ATOM 545 N N . LEU A 1 70 ? 3.575 -3.944 8.707 1.00 97.06 70 LEU A N 1
ATOM 546 C CA . LEU A 1 70 ? 2.730 -5.095 8.393 1.00 97.06 70 LEU A CA 1
ATOM 547 C C . LEU A 1 70 ? 3.272 -5.888 7.200 1.00 97.06 70 LEU A C 1
ATOM 549 O O . LEU A 1 70 ? 3.028 -7.091 7.084 1.00 97.06 70 LEU A O 1
ATOM 553 N N . GLY A 1 71 ? 4.002 -5.230 6.302 1.00 96.25 71 GLY A N 1
ATOM 554 C CA . GLY A 1 71 ? 4.649 -5.862 5.161 1.00 96.25 71 GLY A CA 1
ATOM 555 C C . GLY A 1 71 ? 4.996 -4.867 4.063 1.00 96.25 71 GLY A C 1
ATOM 556 O O . GLY A 1 71 ? 4.907 -3.652 4.245 1.00 96.25 71 GLY A O 1
ATOM 557 N N . HIS A 1 72 ? 5.417 -5.402 2.919 1.00 95.69 72 HIS A N 1
ATOM 558 C CA . HIS A 1 72 ? 5.792 -4.597 1.767 1.00 95.69 72 HIS A CA 1
ATOM 559 C C . HIS A 1 72 ? 5.606 -5.348 0.448 1.00 95.69 72 HIS A C 1
ATOM 561 O O . HIS A 1 72 ? 5.517 -6.575 0.432 1.00 95.69 72 HIS A O 1
ATOM 567 N N . PHE A 1 73 ? 5.589 -4.595 -0.648 1.00 93.50 73 PHE A N 1
ATOM 568 C CA . PHE A 1 73 ? 5.628 -5.090 -2.017 1.00 93.50 73 PHE A CA 1
ATOM 569 C C . PHE A 1 73 ? 6.747 -4.381 -2.771 1.00 93.50 73 PHE A C 1
ATOM 571 O O . PHE A 1 73 ? 6.797 -3.153 -2.796 1.00 93.50 73 PHE A O 1
ATOM 578 N N . THR A 1 74 ? 7.642 -5.154 -3.377 1.00 92.25 74 THR A N 1
ATOM 579 C CA . THR A 1 74 ? 8.878 -4.652 -3.986 1.00 92.25 74 THR A CA 1
ATOM 580 C C . THR A 1 74 ? 8.895 -4.990 -5.467 1.00 92.25 74 THR A C 1
ATOM 582 O O . THR A 1 74 ? 8.865 -6.160 -5.834 1.00 92.25 74 THR A O 1
ATOM 585 N N . ARG A 1 75 ? 9.021 -3.972 -6.319 1.00 90.38 75 ARG A N 1
ATOM 586 C CA . ARG A 1 75 ? 9.304 -4.102 -7.754 1.00 90.38 75 ARG A CA 1
ATOM 587 C C . ARG A 1 75 ? 10.630 -3.412 -8.044 1.00 90.38 75 ARG A C 1
ATOM 589 O O . ARG A 1 75 ? 10.663 -2.302 -8.563 1.00 90.38 75 ARG A O 1
ATOM 596 N N . CYS A 1 76 ? 11.722 -4.063 -7.651 1.00 85.75 76 CYS A N 1
ATOM 597 C CA . CYS A 1 76 ? 13.098 -3.582 -7.795 1.00 85.75 76 CYS A CA 1
ATOM 598 C C . CYS A 1 76 ? 13.956 -4.599 -8.561 1.00 85.75 76 CYS A C 1
ATOM 600 O O . CYS A 1 76 ? 13.580 -5.760 -8.693 1.00 85.75 76 CYS A O 1
ATOM 602 N N . GLY A 1 77 ? 15.124 -4.165 -9.044 1.00 83.50 77 GLY A N 1
ATOM 603 C CA . GLY A 1 77 ? 16.048 -4.988 -9.838 1.00 83.50 77 GLY A CA 1
ATOM 604 C C . GLY A 1 77 ? 16.082 -4.615 -11.321 1.00 83.50 77 GLY A C 1
ATOM 605 O O . GLY A 1 77 ? 15.416 -3.666 -11.750 1.00 83.50 77 GLY A O 1
ATOM 606 N N . ASP A 1 78 ? 16.893 -5.342 -12.089 1.00 78.75 78 ASP A N 1
ATOM 607 C CA . ASP A 1 78 ? 17.140 -5.071 -13.515 1.00 78.75 78 ASP A CA 1
ATOM 608 C C . ASP A 1 78 ? 15.948 -5.439 -14.407 1.00 78.75 78 ASP A C 1
ATOM 610 O O . ASP A 1 78 ? 15.776 -4.882 -15.486 1.00 78.75 78 ASP A O 1
ATOM 614 N N . THR A 1 79 ? 15.092 -6.345 -13.934 1.00 78.69 79 THR A N 1
ATOM 615 C CA . THR A 1 79 ? 13.864 -6.767 -14.619 1.00 78.69 79 THR A CA 1
ATOM 616 C C . THR A 1 79 ? 12.666 -5.869 -14.310 1.00 78.69 79 THR A C 1
ATOM 618 O O . THR A 1 79 ? 11.672 -5.912 -15.032 1.00 78.69 79 THR A O 1
ATOM 621 N N . ALA A 1 80 ? 12.739 -5.043 -13.260 1.00 78.69 80 ALA A N 1
ATOM 622 C CA . ALA A 1 80 ? 11.662 -4.134 -12.889 1.00 78.69 80 ALA A CA 1
ATOM 623 C C . ALA A 1 80 ? 11.664 -2.904 -13.805 1.00 78.69 80 ALA A C 1
ATOM 625 O O . ALA A 1 80 ? 12.611 -2.111 -13.815 1.00 78.69 80 ALA A O 1
ATOM 626 N N . THR A 1 81 ? 10.587 -2.732 -14.569 1.00 79.12 81 THR A N 1
ATOM 627 C CA . THR A 1 81 ? 10.435 -1.592 -15.475 1.00 79.12 81 THR A CA 1
ATOM 628 C C . THR A 1 81 ? 10.055 -0.314 -14.732 1.00 79.12 81 THR A C 1
ATOM 630 O O . THR A 1 81 ? 9.311 -0.322 -13.754 1.00 79.12 81 THR A O 1
ATOM 633 N N . LYS A 1 82 ? 10.533 0.821 -15.250 1.00 79.38 82 LYS A N 1
ATOM 634 C CA . LYS A 1 82 ? 10.093 2.161 -14.831 1.00 79.38 82 LYS A CA 1
ATOM 635 C C . LYS A 1 82 ? 8.737 2.548 -15.435 1.00 79.38 82 LYS A C 1
ATOM 637 O O . LYS A 1 82 ? 8.243 3.641 -15.168 1.00 79.38 82 LYS A O 1
ATOM 642 N N . SER A 1 83 ? 8.166 1.700 -16.294 1.00 81.81 83 SER A N 1
ATOM 643 C CA . SER A 1 83 ? 6.892 1.973 -16.949 1.00 81.81 83 SER A CA 1
ATOM 644 C C . SER A 1 83 ? 5.746 1.983 -15.943 1.00 81.81 83 SER A C 1
ATOM 646 O O . SER A 1 83 ? 5.519 1.016 -15.219 1.00 81.81 83 SER A O 1
ATOM 648 N N . MET A 1 84 ? 4.963 3.059 -15.971 1.00 84.81 84 MET A N 1
ATOM 649 C CA . MET A 1 84 ? 3.724 3.192 -15.199 1.00 84.81 84 MET A CA 1
ATOM 650 C C . MET A 1 84 ? 2.575 2.336 -15.755 1.00 84.81 84 MET A C 1
ATOM 652 O O . MET A 1 84 ? 1.512 2.272 -15.147 1.00 84.81 84 MET A O 1
ATOM 656 N N . GLN A 1 85 ? 2.770 1.705 -16.917 1.00 84.75 85 GLN A N 1
ATOM 657 C CA . GLN A 1 85 ? 1.789 0.813 -17.545 1.00 84.75 85 GLN A CA 1
ATOM 658 C C . GLN A 1 85 ? 1.939 -0.626 -17.053 1.00 84.75 85 GLN A C 1
ATOM 660 O O . GLN A 1 85 ? 0.972 -1.385 -17.078 1.00 84.75 85 GLN A O 1
ATOM 665 N N . ASP A 1 86 ? 3.139 -0.993 -16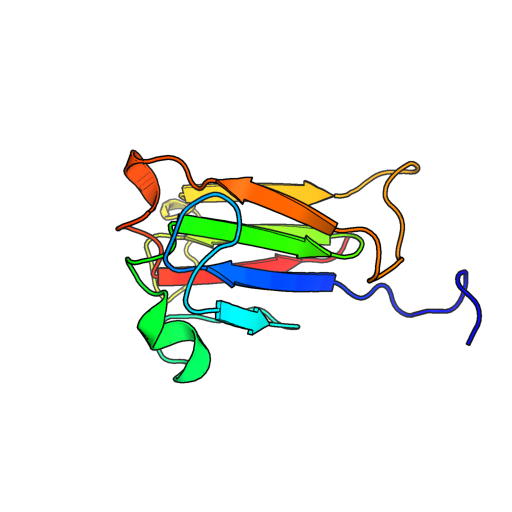.604 1.00 86.31 86 ASP A N 1
ATOM 666 C CA . ASP A 1 86 ? 3.372 -2.291 -15.997 1.00 86.31 86 ASP A CA 1
ATOM 667 C C . ASP A 1 86 ? 3.019 -2.210 -14.516 1.00 86.31 86 ASP A C 1
ATOM 669 O O . ASP A 1 86 ? 3.608 -1.427 -13.761 1.00 86.31 86 ASP A O 1
ATOM 673 N N . CYS A 1 87 ? 2.044 -3.010 -14.108 1.00 91.38 87 CYS A N 1
ATOM 674 C CA . CYS A 1 87 ? 1.441 -2.958 -12.792 1.00 91.38 87 CYS A CA 1
ATOM 675 C C . CYS A 1 87 ? 1.152 -4.364 -12.289 1.00 91.38 87 CYS A C 1
ATOM 677 O O . CYS A 1 87 ? 0.605 -5.188 -13.018 1.00 91.38 87 CYS A O 1
ATOM 679 N N . GLU A 1 88 ? 1.403 -4.588 -11.008 1.00 93.88 88 GLU A N 1
ATOM 680 C CA . GLU A 1 88 ? 1.066 -5.838 -10.342 1.00 93.88 88 GLU A CA 1
ATOM 681 C C . GLU A 1 88 ? -0.114 -5.610 -9.402 1.00 93.88 88 GLU A C 1
ATOM 683 O O . GLU A 1 88 ? -0.076 -4.700 -8.572 1.00 93.88 88 GLU A O 1
ATOM 688 N N . CYS A 1 89 ? -1.172 -6.405 -9.561 1.00 96.38 89 CYS A N 1
ATOM 689 C CA . CYS A 1 89 ? -2.278 -6.456 -8.613 1.00 96.38 89 CYS A CA 1
ATOM 690 C C . CYS A 1 89 ? -2.014 -7.559 -7.595 1.00 96.38 89 CYS A C 1
ATOM 692 O O . CYS A 1 89 ? -1.673 -8.678 -7.975 1.00 96.38 89 CYS A O 1
ATOM 694 N N . THR A 1 90 ? -2.205 -7.265 -6.316 1.00 95.94 90 THR A N 1
ATOM 695 C CA . THR A 1 90 ? -1.990 -8.245 -5.260 1.00 95.94 90 THR A CA 1
ATOM 696 C C . THR A 1 90 ? -3.000 -8.076 -4.134 1.00 95.94 90 THR A C 1
ATOM 698 O O . THR A 1 90 ? -3.382 -6.960 -3.764 1.00 95.94 90 THR A O 1
ATOM 701 N N . ASN A 1 91 ? -3.435 -9.202 -3.579 1.00 97.50 91 ASN A N 1
ATOM 702 C CA . ASN A 1 91 ? -4.342 -9.219 -2.443 1.00 97.50 91 ASN A CA 1
ATOM 703 C C . ASN A 1 91 ? -3.559 -9.049 -1.147 1.00 97.50 91 ASN A C 1
ATOM 705 O O . ASN A 1 91 ? -2.546 -9.705 -0.905 1.00 97.50 91 ASN A O 1
ATOM 709 N N . MET A 1 92 ? -4.069 -8.188 -0.273 1.00 96.38 92 MET A N 1
ATOM 710 C CA . MET A 1 92 ? -3.548 -8.061 1.078 1.00 96.38 92 MET A CA 1
ATOM 711 C C . MET A 1 92 ? -3.832 -9.354 1.840 1.00 96.38 92 MET A C 1
ATOM 713 O O . MET A 1 92 ? -4.887 -9.975 1.664 1.00 96.38 92 MET A O 1
ATOM 717 N N . ARG A 1 93 ? -2.925 -9.753 2.731 1.00 95.38 93 ARG A N 1
ATOM 718 C CA . ARG A 1 93 ? -3.145 -10.933 3.575 1.00 95.38 93 ARG A CA 1
ATOM 719 C C . ARG A 1 93 ? -4.345 -10.705 4.507 1.00 95.38 93 ARG A C 1
ATOM 721 O O . ARG A 1 93 ? -4.463 -9.595 5.035 1.00 95.38 93 ARG A O 1
ATOM 728 N N . PRO A 1 94 ? -5.243 -11.685 4.713 1.00 94.38 94 PRO A N 1
ATOM 729 C CA . PRO A 1 94 ? -6.462 -11.494 5.502 1.00 94.38 94 PRO A CA 1
ATOM 730 C C . PRO A 1 94 ? -6.224 -10.862 6.880 1.00 94.38 94 PRO A C 1
ATOM 732 O O . PRO A 1 94 ? -6.991 -9.996 7.297 1.00 94.38 94 PRO A O 1
ATOM 735 N N . GLU A 1 95 ? -5.125 -11.224 7.544 1.00 94.88 95 GLU A N 1
ATOM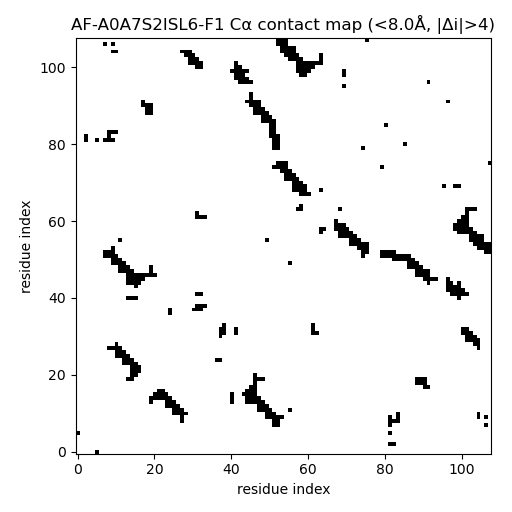 736 C CA . GLU A 1 95 ? -4.752 -10.732 8.868 1.00 94.88 95 GLU A CA 1
ATOM 737 C C . GLU A 1 95 ? -4.342 -9.249 8.909 1.00 94.88 95 GLU A C 1
ATOM 739 O O . GLU A 1 95 ? -4.432 -8.634 9.968 1.00 94.88 95 GLU A O 1
ATOM 744 N N . VAL A 1 96 ? -3.940 -8.643 7.781 1.00 95.25 96 VAL A N 1
ATOM 745 C CA . VAL A 1 96 ? -3.471 -7.240 7.743 1.00 95.25 96 VAL A CA 1
ATOM 746 C C . VAL A 1 96 ? -4.489 -6.252 7.170 1.00 95.25 96 VAL A C 1
ATOM 748 O O . VAL A 1 96 ? -4.367 -5.054 7.411 1.00 95.25 96 VAL A O 1
ATOM 751 N N . ARG A 1 97 ? -5.526 -6.716 6.455 1.00 93.88 97 ARG A N 1
ATOM 752 C CA . ARG A 1 97 ? -6.504 -5.859 5.735 1.00 93.88 97 ARG A CA 1
ATOM 753 C C . ARG A 1 97 ? -7.178 -4.799 6.600 1.00 93.88 97 ARG A C 1
ATOM 755 O O . ARG A 1 97 ? -7.525 -3.717 6.130 1.00 93.88 97 ARG A O 1
ATOM 762 N N . LYS A 1 98 ? -7.388 -5.138 7.872 1.00 96.75 98 LYS A N 1
ATOM 763 C CA . LYS A 1 98 ? -8.058 -4.300 8.874 1.00 96.75 98 LYS A CA 1
ATOM 764 C C . LYS A 1 98 ? -7.090 -3.567 9.804 1.00 96.75 98 LYS A C 1
ATOM 766 O O . LYS A 1 98 ? -7.535 -2.940 10.757 1.00 96.75 98 LYS A O 1
ATOM 771 N N . LEU A 1 99 ? -5.788 -3.641 9.528 1.00 97.06 99 LEU A N 1
ATOM 772 C CA . LEU A 1 99 ? -4.742 -3.054 10.363 1.00 97.06 99 LEU A CA 1
ATOM 773 C C . LEU A 1 99 ? -4.030 -1.875 9.698 1.00 97.06 99 LEU A C 1
ATOM 775 O O . LEU A 1 99 ? -3.409 -1.102 10.408 1.00 97.06 99 LEU A O 1
ATOM 779 N N . VAL A 1 100 ? -4.092 -1.730 8.371 1.00 97.00 100 VAL A N 1
ATOM 780 C CA . VAL A 1 100 ? -3.322 -0.700 7.654 1.00 97.00 100 VAL A CA 1
ATOM 781 C C . VAL A 1 100 ? -3.812 0.712 7.993 1.00 97.00 100 VAL A C 1
ATOM 783 O O . VAL A 1 100 ? -4.972 1.032 7.757 1.00 97.00 100 VAL A O 1
ATOM 786 N N . GLU A 1 101 ? -2.919 1.571 8.474 1.00 97.75 101 GLU A N 1
ATOM 787 C CA . GLU A 1 101 ? -3.189 2.974 8.839 1.00 97.75 101 GLU A CA 1
ATOM 788 C C . GLU A 1 101 ? -2.263 3.969 8.127 1.00 97.75 101 GLU A C 1
ATOM 790 O O . GLU A 1 101 ? -2.563 5.161 8.046 1.00 97.75 101 GLU A O 1
ATOM 795 N N . SER A 1 102 ? -1.140 3.502 7.583 1.00 97.62 102 SER A N 1
ATOM 796 C CA . SER A 1 102 ? -0.252 4.328 6.769 1.00 97.62 102 SER A CA 1
ATOM 797 C C . SER A 1 102 ? 0.552 3.506 5.776 1.00 97.62 102 SER A C 1
ATOM 799 O O . SER A 1 102 ? 0.606 2.272 5.844 1.00 97.62 102 SER A O 1
ATOM 801 N N . PHE A 1 103 ? 1.172 4.209 4.832 1.00 97.69 103 PHE A N 1
ATOM 802 C CA . PHE A 1 103 ? 2.012 3.612 3.817 1.00 97.69 103 PHE A CA 1
ATOM 803 C C . PHE A 1 103 ? 3.147 4.519 3.354 1.00 97.69 103 PHE A C 1
ATOM 805 O O . PHE A 1 103 ? 3.042 5.747 3.344 1.00 97.69 103 PHE A O 1
ATOM 812 N N . VAL A 1 104 ? 4.217 3.880 2.887 1.00 96.56 104 VAL A N 1
ATOM 813 C CA . VAL A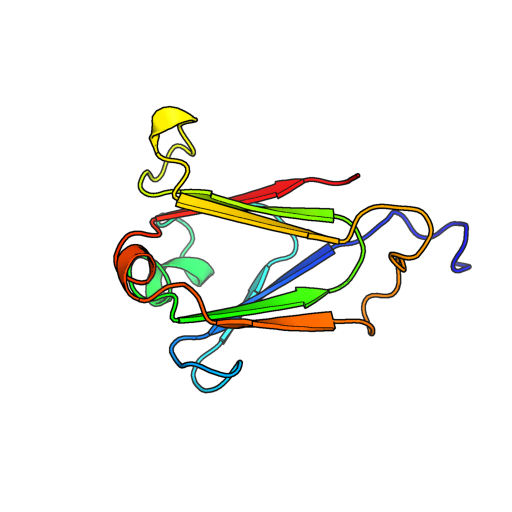 1 104 ? 5.384 4.539 2.305 1.00 96.56 104 VAL A CA 1
ATOM 814 C C . VAL A 1 104 ? 5.613 4.022 0.896 1.00 96.56 104 VAL A C 1
ATOM 816 O O . VAL A 1 104 ? 5.646 2.815 0.666 1.00 96.56 104 VAL A O 1
ATOM 819 N N . LEU A 1 105 ? 5.812 4.949 -0.038 1.00 94.06 105 LEU A N 1
ATOM 820 C CA . LEU A 1 105 ? 6.350 4.665 -1.362 1.00 94.06 105 LEU A CA 1
ATOM 821 C C . LEU A 1 105 ? 7.820 5.075 -1.385 1.00 94.06 105 LEU A C 1
ATOM 823 O O . LEU A 1 105 ? 8.145 6.257 -1.281 1.00 94.06 105 LEU A O 1
ATOM 827 N N . GLN A 1 106 ? 8.710 4.101 -1.534 1.00 91.56 106 GLN A N 1
ATOM 828 C CA . GLN A 1 106 ? 10.151 4.313 -1.555 1.00 91.56 106 GLN A CA 1
ATOM 829 C C . GLN A 1 106 ? 10.733 3.846 -2.883 1.00 91.56 106 GLN A C 1
ATOM 831 O O . GLN A 1 106 ? 10.480 2.730 -3.325 1.00 91.56 106 GLN A O 1
ATOM 836 N N . TYR A 1 107 ? 11.540 4.698 -3.505 1.00 86.44 107 TYR A N 1
ATOM 837 C CA . TYR A 1 107 ? 12.240 4.336 -4.729 1.00 86.44 107 TYR A CA 1
ATOM 838 C C . TYR A 1 107 ? 13.396 3.354 -4.465 1.00 86.44 107 TYR A C 1
ATOM 840 O O . TYR A 1 107 ? 14.014 3.384 -3.397 1.00 86.44 107 TYR A O 1
ATOM 848 N N . CYS A 1 108 ? 13.695 2.526 -5.467 1.00 78.62 108 CYS A N 1
ATOM 849 C CA . CYS A 1 108 ? 14.915 1.731 -5.590 1.00 78.62 108 CYS A CA 1
ATOM 850 C C . CYS A 1 108 ? 15.635 2.111 -6.894 1.00 78.62 108 CYS A C 1
ATOM 852 O O . CYS A 1 108 ? 16.777 2.597 -6.812 1.00 78.62 108 CYS A O 1
#

Foldseek 3Di:
DDQVPPPQWKKKKFALEAPRDDDIDMDRFWAFCVDPRCVVQALRTFKMKMFTFWKKWFFLDRVPDPVRTPDMDGQDDPPRGSGRVDIDMDTDDPVCSRRTGIMGTGHD

Secondary structure (DSSP, 8-state):
--TTTS---EEEEEESSSTT-SSEEEESS-EETTSTTTTTTTT---EEEEEESEEEEEESSTT--GGGEEEEEEE-STT----TT-EEEEEPPTTTTTT--EEEEE--

Radius of gyration: 13.41 Å; Cα contacts (8 Å, |Δi|>4): 269; chains: 1; bounding box: 32×24×38 Å